Protein AF-A0AAU3FR52-F1 (afdb_m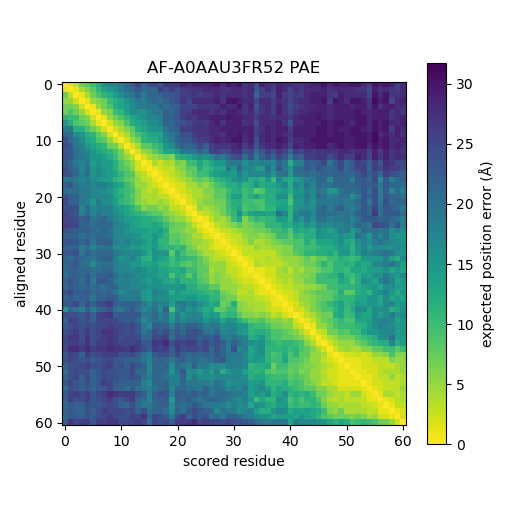onomer)

Mean predicted aligned error: 15.93 Å

pLDDT: mean 73.14, std 11.12, range [48.31, 87.31]

Foldseek 3Di:
DDDPDDDPVPPDAPVVNDDDDDDPPDDDDPPDDVVNDCVPVPDDPDDPVVVCVVPPDPPPD

Radius of gyration: 21.71 Å; Cα contacts (8 Å, |Δi|>4): 4; chains: 1; bounding box: 43×43×45 Å

Structure (mmCIF, N/CA/C/O backbone):
data_AF-A0AAU3FR52-F1
#
_entry.id   AF-A0AAU3FR52-F1
#
loop_
_atom_site.group_PDB
_atom_site.id
_atom_site.type_symbol
_atom_site.label_atom_id
_atom_site.label_alt_id
_atom_site.label_comp_id
_atom_site.label_asym_id
_atom_site.label_entity_id
_atom_site.label_seq_id
_atom_site.pdbx_PDB_ins_code
_atom_site.Cartn_x
_atom_site.Cartn_y
_atom_site.Cartn_z
_atom_site.occupancy
_atom_site.B_iso_or_equiv
_atom_site.auth_seq_id
_atom_site.auth_comp_id
_atom_site.auth_asym_id
_atom_site.auth_atom_id
_atom_site.pdbx_PDB_model_num
ATOM 1 N N . MET A 1 1 ? 10.479 33.671 2.331 1.00 49.28 1 MET A N 1
ATOM 2 C CA . MET A 1 1 ? 9.700 32.616 3.010 1.00 49.28 1 MET A CA 1
ATOM 3 C C . MET A 1 1 ? 9.518 33.042 4.459 1.00 49.28 1 MET A C 1
ATOM 5 O O . MET A 1 1 ? 10.544 33.224 5.107 1.00 49.28 1 MET A O 1
ATOM 9 N N . PRO A 1 2 ? 8.300 33.319 4.956 1.00 51.66 2 PRO A N 1
ATOM 10 C CA . PRO A 1 2 ? 8.125 33.647 6.366 1.00 51.66 2 PRO A CA 1
ATOM 11 C C . PRO A 1 2 ? 8.260 32.372 7.208 1.00 51.66 2 PRO A C 1
ATOM 13 O O . PRO A 1 2 ? 7.711 31.329 6.860 1.00 51.66 2 PRO A O 1
ATOM 16 N N . LEU A 1 3 ? 9.029 32.466 8.291 1.00 49.03 3 LEU A N 1
ATOM 17 C CA . LEU A 1 3 ? 9.168 31.420 9.299 1.00 49.03 3 LEU A CA 1
ATOM 18 C C . LEU A 1 3 ? 7.898 31.419 10.156 1.00 49.03 3 LEU A C 1
ATOM 20 O O . LEU A 1 3 ? 7.515 32.460 10.690 1.00 49.03 3 LEU A O 1
ATOM 24 N N . VAL A 1 4 ? 7.236 30.267 10.269 1.00 62.47 4 VAL A N 1
ATOM 25 C CA . VAL A 1 4 ? 6.138 30.067 11.223 1.00 62.47 4 VAL A CA 1
ATOM 26 C C . VAL A 1 4 ? 6.696 30.287 12.630 1.00 62.47 4 VAL A C 1
ATOM 28 O O . VAL A 1 4 ? 7.564 29.543 13.082 1.00 62.47 4 VAL A O 1
ATOM 31 N N . SER A 1 5 ? 6.228 31.338 13.304 1.00 55.97 5 SER A N 1
ATOM 32 C CA . SER A 1 5 ? 6.578 31.629 14.693 1.00 55.97 5 SER A CA 1
ATOM 33 C C . SER A 1 5 ? 5.679 30.788 15.591 1.00 55.97 5 SER A C 1
ATOM 35 O O . SER A 1 5 ? 4.501 31.095 15.753 1.00 55.97 5 SER A O 1
ATOM 37 N N . ILE A 1 6 ? 6.219 29.695 16.124 1.00 58.09 6 IL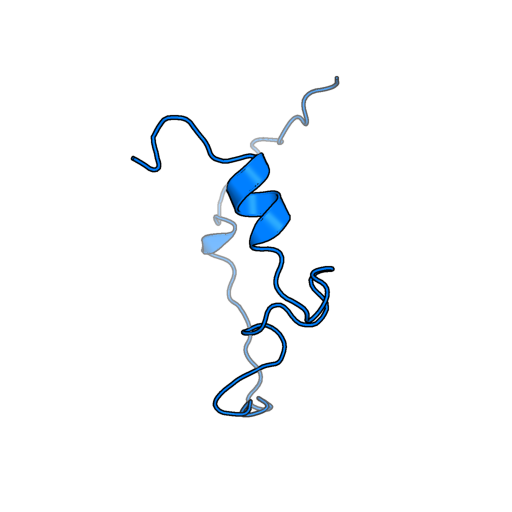E A N 1
ATOM 38 C CA . ILE A 1 6 ? 5.532 28.868 17.118 1.00 58.09 6 ILE A CA 1
ATOM 39 C C . ILE A 1 6 ? 5.588 29.628 18.446 1.00 58.09 6 ILE A C 1
ATOM 41 O O . ILE A 1 6 ? 6.669 29.868 18.983 1.00 58.09 6 ILE A O 1
ATOM 45 N N . ASP A 1 7 ? 4.429 30.058 18.937 1.00 57.66 7 ASP A N 1
ATOM 46 C CA . ASP A 1 7 ? 4.296 30.812 20.183 1.00 57.66 7 ASP A CA 1
ATOM 47 C C . ASP A 1 7 ? 4.650 29.903 21.387 1.00 57.66 7 ASP A C 1
ATOM 49 O O . ASP A 1 7 ? 4.053 28.832 21.543 1.00 57.66 7 ASP A O 1
ATOM 53 N N . PRO A 1 8 ? 5.621 30.264 22.249 1.00 52.47 8 PRO A N 1
ATOM 54 C CA . PRO A 1 8 ? 6.092 29.403 23.341 1.00 52.47 8 PRO A CA 1
ATOM 55 C C . PRO A 1 8 ? 5.087 29.221 24.497 1.00 52.47 8 PRO A C 1
ATOM 57 O O . PRO A 1 8 ? 5.399 28.534 25.468 1.00 52.47 8 PRO A O 1
ATOM 60 N N . GLY A 1 9 ? 3.881 29.793 24.408 1.00 48.31 9 GLY A N 1
ATOM 61 C CA . GLY A 1 9 ? 2.826 29.677 25.423 1.00 48.31 9 GLY A CA 1
ATOM 62 C C . GLY A 1 9 ? 2.007 28.376 25.408 1.00 48.31 9 GLY A C 1
ATOM 63 O O . GLY A 1 9 ? 1.187 28.182 26.301 1.00 48.31 9 GLY A O 1
ATOM 64 N N . THR A 1 10 ? 2.199 27.481 24.431 1.00 54.66 10 THR A N 1
ATOM 65 C CA . THR A 1 10 ? 1.400 26.238 24.283 1.00 54.66 10 THR A CA 1
ATOM 66 C C . THR A 1 10 ? 2.090 24.983 24.844 1.00 54.66 10 THR A C 1
ATOM 68 O O . THR A 1 10 ? 1.542 23.886 24.783 1.00 54.66 10 THR A O 1
ATOM 71 N N . GLN A 1 11 ? 3.277 25.100 25.440 1.00 60.03 11 GLN A N 1
ATOM 72 C CA . GLN A 1 11 ? 4.008 23.936 25.950 1.00 60.03 11 GLN A CA 1
ATOM 73 C C . GLN A 1 11 ? 3.644 23.620 27.409 1.00 60.03 11 GLN A C 1
ATOM 75 O O . GLN A 1 11 ? 4.256 24.143 28.335 1.00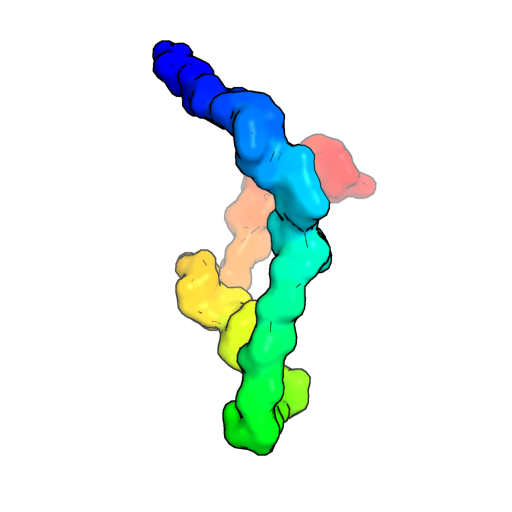 60.03 11 GLN A O 1
ATOM 80 N N . ALA A 1 12 ? 2.673 22.731 27.623 1.00 55.19 12 ALA A N 1
ATOM 81 C CA . ALA A 1 12 ? 2.588 21.964 28.880 1.00 55.19 12 ALA A CA 1
ATOM 82 C C . ALA A 1 12 ? 2.018 20.541 28.729 1.00 55.19 12 ALA A C 1
ATOM 84 O O . ALA A 1 12 ? 1.924 19.808 29.710 1.00 55.19 12 ALA A O 1
ATOM 85 N N . ARG A 1 13 ? 1.664 20.137 27.510 1.00 58.62 13 ARG A N 1
ATOM 86 C CA . ARG A 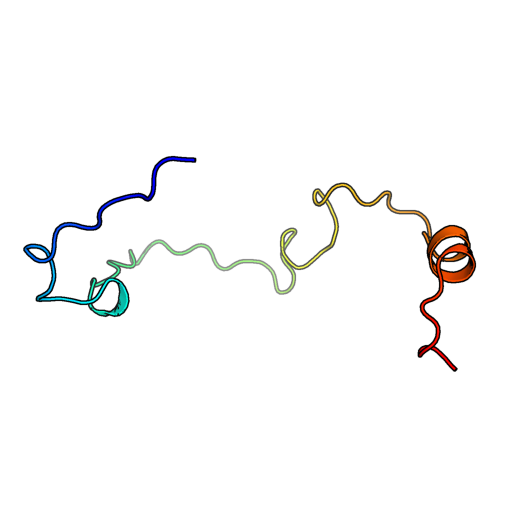1 13 ? 1.509 18.745 27.092 1.00 58.62 13 ARG A CA 1
ATOM 87 C C . ARG A 1 13 ? 2.057 18.686 25.680 1.00 58.62 13 ARG A C 1
ATOM 89 O O . ARG A 1 13 ? 1.629 19.486 24.846 1.00 58.62 13 ARG A O 1
ATOM 96 N N . GLY A 1 14 ? 3.048 17.836 25.441 1.00 63.81 14 GLY A N 1
ATOM 97 C CA . GLY A 1 14 ? 3.504 17.581 24.080 1.00 63.81 14 GLY A CA 1
ATOM 98 C C . GLY A 1 14 ? 2.321 17.130 23.229 1.00 63.81 14 GLY A C 1
ATOM 99 O O . GLY A 1 14 ? 1.319 16.647 23.760 1.00 63.81 14 GLY A O 1
ATOM 100 N N . ASP A 1 15 ? 2.421 17.269 21.910 1.00 68.56 15 ASP A N 1
ATOM 101 C CA . ASP A 1 15 ? 1.442 16.646 21.011 1.00 68.56 15 ASP A CA 1
ATOM 102 C C . ASP A 1 15 ? 1.267 15.146 21.335 1.00 68.56 15 ASP A C 1
ATOM 104 O O . ASP A 1 15 ? 0.152 14.626 21.269 1.00 68.56 15 ASP A O 1
ATOM 108 N N . ASP A 1 16 ? 2.360 14.534 21.808 1.00 73.12 16 ASP A N 1
ATOM 109 C CA . ASP A 1 16 ? 2.506 13.172 22.328 1.00 73.12 16 ASP A CA 1
ATOM 110 C C . ASP A 1 16 ? 1.683 12.872 23.600 1.00 73.12 16 ASP A C 1
ATOM 112 O O . ASP A 1 16 ? 1.309 11.726 23.832 1.00 73.12 16 ASP A O 1
ATOM 116 N N . ASP A 1 17 ? 1.372 13.877 24.428 1.00 78.12 17 ASP A N 1
ATOM 117 C CA . ASP A 1 17 ? 0.626 13.717 25.691 1.00 78.12 17 ASP A CA 1
ATOM 118 C C . ASP A 1 17 ? -0.901 13.833 25.508 1.00 78.12 17 ASP A C 1
ATOM 120 O O . ASP A 1 17 ? -1.662 13.846 26.488 1.00 78.12 17 ASP A O 1
ATOM 124 N N . ARG A 1 18 ? -1.381 13.989 24.268 1.00 79.25 18 ARG A N 1
ATOM 125 C CA . ARG A 1 18 ? -2.816 14.050 23.973 1.00 79.25 18 ARG A CA 1
ATOM 126 C C . ARG A 1 18 ? -3.415 12.647 24.044 1.00 79.25 18 ARG A C 1
ATOM 128 O O . ARG A 1 18 ? -3.060 11.770 23.264 1.00 79.25 18 ARG A O 1
ATOM 135 N N . ALA A 1 19 ? -4.355 12.449 24.967 1.00 79.69 19 ALA A N 1
ATOM 136 C CA . ALA A 1 19 ? -5.112 11.206 25.052 1.00 79.69 19 ALA A CA 1
ATOM 137 C C . ALA A 1 19 ? -5.947 11.007 23.774 1.00 79.69 19 ALA A C 1
ATOM 139 O O . ALA A 1 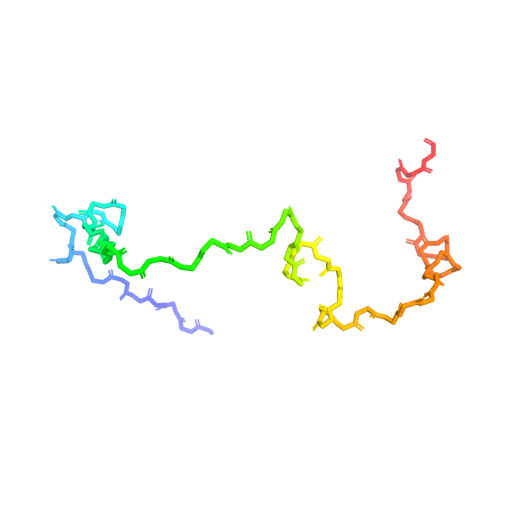19 ? -6.735 11.877 23.398 1.00 79.69 19 ALA A O 1
ATOM 140 N N . VAL A 1 20 ? -5.752 9.867 23.109 1.00 81.38 20 VAL A N 1
ATOM 141 C CA . VAL A 1 20 ? -6.568 9.421 21.976 1.00 81.38 20 VAL A CA 1
ATOM 142 C C . VAL A 1 20 ? -7.713 8.587 22.542 1.00 81.38 20 VAL A C 1
ATOM 144 O O . VAL A 1 20 ? -7.498 7.468 23.002 1.00 81.38 20 VAL A O 1
ATOM 147 N N . GLU A 1 21 ? -8.924 9.137 22.527 1.00 81.88 21 GLU A N 1
ATOM 148 C CA . GLU A 1 21 ? -10.134 8.399 22.898 1.00 81.88 21 GLU A CA 1
ATOM 149 C C . GLU A 1 21 ? -10.463 7.398 21.779 1.00 81.88 21 GLU A C 1
ATOM 151 O O . GLU A 1 21 ? -10.977 7.771 20.723 1.00 81.88 21 GLU A O 1
ATOM 156 N N . LEU A 1 22 ? -10.118 6.128 21.990 1.00 77.69 22 LEU A N 1
ATOM 157 C CA . LEU A 1 22 ? -10.499 5.030 21.104 1.00 77.69 22 LEU A CA 1
ATOM 158 C C . LEU A 1 22 ? -11.893 4.539 21.508 1.00 77.69 22 LEU A C 1
ATOM 160 O O . LEU A 1 22 ? -12.100 4.131 22.649 1.00 77.69 22 LEU A O 1
ATOM 164 N N . SER A 1 23 ? -12.854 4.578 20.587 1.00 81.44 23 SER A N 1
ATOM 165 C CA . SER A 1 23 ? -14.177 3.985 20.797 1.00 81.44 23 SER A CA 1
ATOM 166 C C . SER A 1 23 ? -14.117 2.455 20.778 1.00 81.44 23 SER A C 1
ATOM 168 O O . SER A 1 23 ? -13.360 1.876 20.001 1.00 81.44 23 SER A O 1
ATOM 170 N N . ASP A 1 24 ? -14.994 1.795 21.542 1.00 80.38 24 ASP A N 1
ATOM 171 C CA . ASP A 1 24 ? -15.182 0.332 21.489 1.00 80.38 24 ASP A CA 1
ATOM 172 C C . ASP A 1 24 ? -15.714 -0.167 20.125 1.00 80.38 24 ASP A C 1
ATOM 174 O O . ASP A 1 24 ? -15.684 -1.361 19.831 1.00 80.38 24 ASP A O 1
ATOM 178 N N . GLU A 1 25 ? -16.187 0.740 19.266 1.00 80.69 25 GLU A N 1
ATOM 179 C CA . GLU A 1 25 ? -16.513 0.470 17.865 1.00 80.69 25 GLU A CA 1
ATOM 180 C C . GLU A 1 25 ? -15.244 0.580 17.007 1.00 80.69 25 GLU A C 1
ATOM 182 O O . GLU A 1 25 ? -14.954 1.623 16.421 1.00 80.69 25 GLU A O 1
ATOM 187 N N . PHE A 1 26 ? -14.457 -0.494 16.953 1.00 74.69 26 PHE A N 1
ATOM 188 C CA . PHE A 1 26 ? -13.329 -0.608 16.030 1.00 74.69 26 PHE A CA 1
ATOM 189 C C . PHE A 1 26 ? -13.629 -1.646 14.949 1.00 74.69 26 PHE A C 1
ATOM 191 O O . PHE A 1 26 ? -14.161 -2.727 15.210 1.00 74.69 26 PHE A O 1
ATOM 198 N N . VAL A 1 27 ? -13.274 -1.323 13.707 1.00 79.75 27 VAL A N 1
ATOM 199 C CA . VAL A 1 27 ? -13.377 -2.267 12.593 1.00 79.75 27 VAL A CA 1
ATOM 200 C C . VAL A 1 27 ? -12.098 -3.089 12.567 1.00 79.75 27 VAL A C 1
ATOM 202 O O . VAL A 1 27 ? -11.013 -2.547 12.363 1.00 79.75 27 VAL A O 1
ATOM 205 N N . VAL A 1 28 ? -12.219 -4.402 12.769 1.00 82.25 28 VAL A N 1
ATOM 206 C CA . VAL A 1 28 ? -11.104 -5.321 12.524 1.00 82.25 28 VAL A CA 1
ATOM 207 C C . VAL A 1 28 ? -10.842 -5.319 11.027 1.00 82.25 28 VAL A C 1
ATOM 209 O O . VAL A 1 28 ? -11.655 -5.810 10.239 1.00 82.25 28 VAL A O 1
ATOM 212 N N . LEU A 1 29 ? -9.725 -4.710 10.643 1.00 83.31 29 LEU A N 1
ATOM 213 C CA . LEU A 1 29 ? -9.294 -4.701 9.259 1.00 83.31 29 LEU A CA 1
ATOM 214 C C . LEU A 1 29 ? -8.861 -6.115 8.835 1.00 83.31 29 LEU A C 1
ATOM 216 O O . LEU A 1 29 ? -8.480 -6.931 9.681 1.00 83.31 29 LEU A O 1
ATOM 220 N N . PRO A 1 30 ? -8.928 -6.427 7.532 1.00 86.94 30 PRO A N 1
ATOM 221 C CA . PRO A 1 30 ? -8.318 -7.637 6.994 1.00 86.94 30 PRO A CA 1
ATOM 222 C C . PRO A 1 30 ? -6.822 -7.711 7.333 1.00 86.94 30 PRO A C 1
ATOM 224 O O . PRO A 1 30 ? -6.196 -6.692 7.610 1.00 86.94 30 PRO A O 1
ATOM 227 N N . GLU A 1 31 ? -6.232 -8.905 7.229 1.00 87.19 31 GLU A N 1
ATOM 228 C CA . GLU A 1 31 ? -4.790 -9.127 7.455 1.00 87.19 31 GLU A CA 1
ATOM 229 C C . GLU A 1 31 ? -3.889 -8.234 6.582 1.00 87.19 31 GLU A C 1
ATOM 231 O O . GLU A 1 31 ? -2.768 -7.925 6.970 1.00 87.19 31 GLU A O 1
ATOM 236 N N . GLN A 1 32 ? -4.392 -7.788 5.428 1.00 87.31 32 GLN A N 1
ATOM 237 C CA . GLN A 1 32 ? -3.721 -6.841 4.547 1.00 87.31 32 GLN A CA 1
ATOM 238 C C . GLN A 1 32 ? -4.699 -5.737 4.137 1.00 87.31 32 GLN A C 1
ATOM 240 O O . GLN A 1 32 ? -5.775 -6.019 3.598 1.00 87.31 32 GLN A O 1
ATOM 245 N N .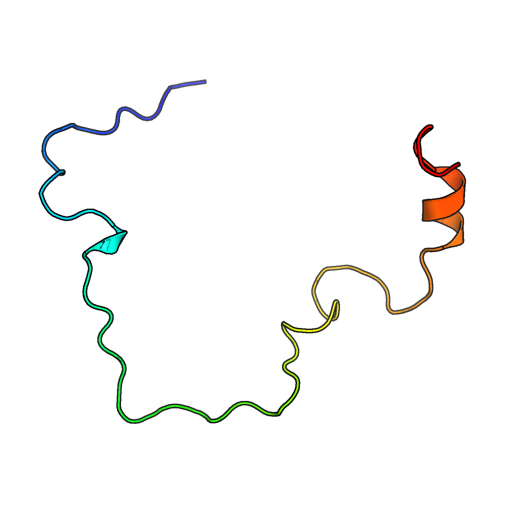 THR A 1 33 ? -4.325 -4.481 4.365 1.00 83.81 33 THR A N 1
ATOM 246 C CA . THR A 1 33 ? -5.131 -3.309 4.002 1.00 83.81 33 THR A CA 1
ATOM 247 C C . THR A 1 33 ? -4.715 -2.753 2.640 1.00 83.81 33 THR A C 1
ATOM 249 O O . THR A 1 33 ? -3.685 -3.128 2.078 1.00 83.81 33 THR A O 1
ATOM 252 N N . ALA A 1 34 ? -5.545 -1.883 2.053 1.00 79.00 34 ALA A N 1
ATOM 253 C CA . ALA A 1 34 ? -5.181 -1.203 0.809 1.00 79.00 34 ALA A CA 1
ATOM 254 C C . ALA A 1 34 ? -3.949 -0.308 1.010 1.00 79.00 34 ALA A C 1
ATOM 256 O O . ALA A 1 34 ? -3.108 -0.231 0.121 1.00 79.00 34 ALA A O 1
ATOM 257 N N . ASP A 1 35 ? -3.847 0.287 2.194 1.00 78.69 35 ASP A N 1
ATOM 258 C CA . ASP A 1 35 ? -2.801 1.196 2.647 1.00 78.69 35 ASP A CA 1
ATOM 259 C C . ASP A 1 35 ? -1.442 0.480 2.763 1.00 78.69 35 ASP A C 1
ATOM 261 O O . ASP A 1 35 ? -0.411 1.085 2.482 1.00 78.69 35 ASP A O 1
ATOM 265 N N . ASP A 1 36 ? -1.450 -0.825 3.077 1.00 81.62 36 ASP A N 1
ATOM 266 C CA . ASP A 1 36 ? -0.275 -1.719 3.058 1.00 81.62 36 ASP A CA 1
ATOM 267 C C . ASP A 1 36 ? 0.184 -2.084 1.637 1.00 81.62 36 ASP A C 1
ATOM 269 O O . ASP A 1 36 ? 1.105 -2.881 1.445 1.00 81.62 36 ASP A O 1
ATOM 273 N N . THR A 1 37 ? -0.497 -1.568 0.615 1.00 78.69 37 THR A N 1
ATOM 274 C CA . THR A 1 37 ? -0.140 -1.789 -0.781 1.00 78.69 37 THR A CA 1
ATOM 275 C C . THR A 1 37 ? 0.052 -0.471 -1.493 1.00 78.69 37 THR A C 1
ATOM 277 O O . THR A 1 37 ? -0.626 0.512 -1.223 1.00 78.69 37 THR A O 1
ATOM 280 N N . ASP A 1 38 ? 0.882 -0.482 -2.526 1.00 74.56 38 ASP A N 1
ATOM 281 C CA . ASP A 1 38 ? 1.149 0.702 -3.348 1.00 74.56 38 ASP A CA 1
ATOM 282 C C . ASP A 1 38 ? -0.084 1.130 -4.185 1.00 74.56 38 ASP A C 1
ATOM 284 O O . ASP A 1 38 ? -0.054 2.101 -4.948 1.00 74.56 38 ASP A O 1
ATOM 288 N N . ARG A 1 39 ? -1.215 0.415 -4.058 1.00 73.81 39 ARG A N 1
ATOM 289 C CA . ARG A 1 39 ? -2.466 0.741 -4.747 1.00 73.81 39 ARG A CA 1
ATOM 290 C C . ARG A 1 39 ? -3.005 2.074 -4.246 1.00 73.81 39 ARG A C 1
ATOM 292 O O . ARG A 1 39 ? -3.288 2.248 -3.071 1.00 73.81 39 ARG A O 1
ATOM 299 N N . GLY A 1 40 ? -3.217 2.997 -5.179 1.00 74.69 40 GLY A N 1
ATOM 300 C CA . GLY A 1 40 ? -3.710 4.339 -4.866 1.00 74.69 40 GLY A CA 1
ATOM 301 C C . GLY A 1 40 ? -2.607 5.348 -4.537 1.00 74.69 40 GLY A C 1
ATOM 302 O O . GLY A 1 40 ? -2.892 6.540 -4.522 1.00 74.69 40 GLY A O 1
ATOM 303 N N . TRP A 1 41 ? -1.349 4.910 -4.404 1.00 81.00 41 TRP A N 1
ATOM 304 C CA . TRP A 1 41 ? -0.184 5.776 -4.174 1.00 81.00 41 TRP A CA 1
ATOM 305 C C . TRP A 1 41 ? 0.424 6.351 -5.469 1.00 81.00 41 TRP A C 1
ATOM 307 O O . TRP A 1 41 ? 1.487 6.963 -5.454 1.00 81.00 41 TRP A O 1
ATOM 317 N N . GLY A 1 42 ? -0.271 6.201 -6.605 1.00 72.94 42 GLY A N 1
ATOM 318 C CA . GLY A 1 42 ? 0.118 6.765 -7.905 1.00 72.94 42 GLY A CA 1
ATOM 319 C C . GLY A 1 42 ? 1.022 5.868 -8.758 1.00 72.94 42 GLY A C 1
ATOM 320 O O . GLY A 1 42 ? 1.182 6.140 -9.951 1.00 72.94 42 GLY A O 1
ATOM 321 N 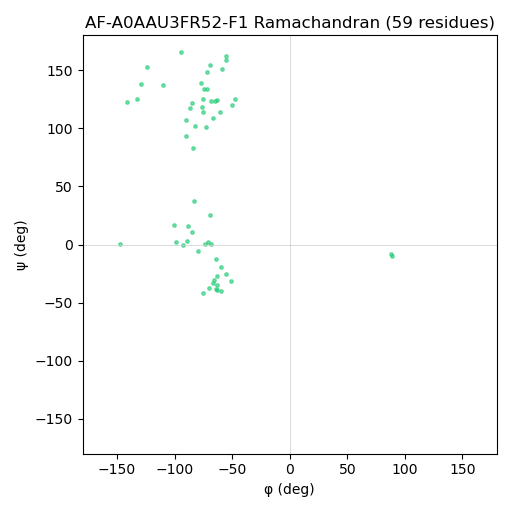N . GLU A 1 43 ? 1.546 4.778 -8.195 1.00 69.38 43 GLU A N 1
ATOM 322 C CA . GLU A 1 43 ? 2.306 3.766 -8.933 1.00 69.38 43 GLU A CA 1
ATOM 323 C C . GLU A 1 43 ? 1.360 2.948 -9.830 1.00 69.38 43 GLU A C 1
ATOM 325 O O . GLU A 1 43 ? 0.277 2.507 -9.425 1.00 69.38 43 GLU A O 1
ATOM 330 N N . ARG A 1 44 ? 1.750 2.749 -11.090 1.00 68.81 44 ARG A N 1
ATOM 331 C CA . ARG A 1 44 ? 0.999 1.897 -12.021 1.00 68.81 44 ARG A CA 1
ATOM 332 C C . ARG A 1 44 ? 1.304 0.444 -11.666 1.00 68.81 44 ARG A C 1
ATOM 334 O O . ARG A 1 44 ? 2.452 0.111 -11.424 1.00 68.81 44 ARG A O 1
ATOM 341 N N . SER A 1 45 ? 0.309 -0.444 -11.691 1.00 65.38 45 SER A N 1
ATOM 342 C CA . SER A 1 45 ? 0.469 -1.867 -11.319 1.00 65.38 45 SER A CA 1
ATO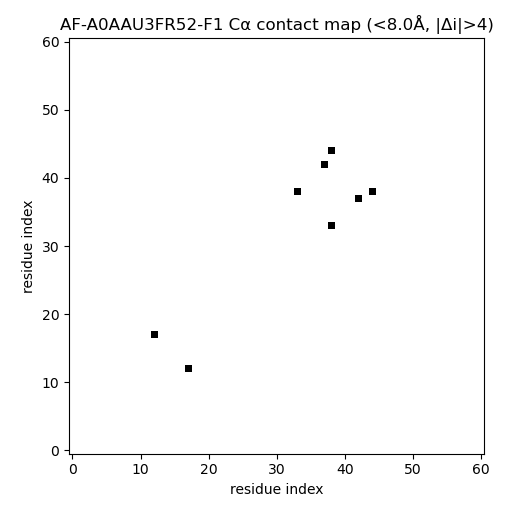M 343 C C . SER A 1 45 ? 1.313 -2.713 -12.300 1.00 65.38 45 SER A C 1
ATOM 345 O O . SER A 1 45 ? 1.114 -3.921 -12.396 1.00 65.38 45 SER A O 1
ATOM 347 N N . GLY A 1 46 ? 2.221 -2.096 -13.057 1.00 68.62 46 GLY A N 1
ATOM 348 C CA . GLY A 1 46 ? 3.162 -2.737 -13.971 1.00 68.62 46 GLY A CA 1
ATOM 349 C C . GLY A 1 46 ? 4.576 -2.237 -13.689 1.00 68.62 46 GLY A C 1
ATOM 350 O O . GLY A 1 46 ? 4.756 -1.048 -13.445 1.00 68.62 46 GLY A O 1
ATOM 351 N N . GLY A 1 47 ? 5.538 -3.164 -13.701 1.00 65.88 47 GLY A N 1
ATOM 352 C CA . GLY A 1 47 ? 6.906 -2.963 -13.219 1.00 65.88 47 GLY A CA 1
ATOM 353 C C . GLY A 1 47 ? 7.562 -1.679 -13.721 1.00 65.88 47 GLY A C 1
ATOM 354 O O . GLY A 1 47 ? 7.658 -1.441 -14.924 1.00 65.88 47 GLY A O 1
ATOM 355 N N . ASN A 1 48 ? 8.033 -0.880 -12.766 1.00 70.00 48 ASN A N 1
ATOM 356 C CA . ASN A 1 48 ? 8.813 0.340 -12.966 1.00 70.00 48 ASN A CA 1
ATOM 357 C C . ASN A 1 48 ? 10.326 0.036 -13.046 1.00 70.00 48 ASN A C 1
ATOM 359 O O . ASN A 1 48 ? 11.171 0.915 -12.891 1.00 70.00 48 ASN A O 1
ATOM 363 N N . ASP A 1 49 ? 10.680 -1.233 -13.259 1.00 75.25 49 ASP A N 1
ATOM 364 C CA . ASP A 1 49 ? 12.057 -1.722 -13.175 1.00 75.25 49 ASP A CA 1
ATOM 365 C C . ASP A 1 49 ? 12.950 -1.073 -14.239 1.00 75.25 49 ASP A C 1
ATOM 367 O O . ASP A 1 49 ? 14.085 -0.708 -13.948 1.00 75.25 49 ASP A O 1
ATOM 371 N N . ASP A 1 50 ? 12.431 -0.850 -15.450 1.00 77.44 50 ASP A N 1
ATOM 372 C CA . ASP A 1 50 ? 13.186 -0.224 -16.544 1.00 77.44 50 ASP A CA 1
ATOM 373 C C . ASP A 1 50 ? 13.604 1.219 -16.216 1.00 77.44 50 ASP A C 1
ATOM 375 O O . ASP A 1 50 ? 14.723 1.633 -16.521 1.00 77.44 50 ASP A O 1
ATOM 379 N N . TRP A 1 51 ? 12.727 1.989 -15.567 1.00 77.56 51 TRP A N 1
ATOM 380 C CA . TRP A 1 51 ? 13.019 3.361 -15.145 1.00 77.56 51 TRP A CA 1
ATOM 381 C C . TRP A 1 51 ? 13.935 3.385 -13.918 1.00 77.56 51 TRP A C 1
ATOM 383 O O . TRP A 1 51 ? 14.912 4.131 -13.903 1.00 77.56 51 TRP A O 1
ATOM 393 N N . LEU A 1 52 ? 13.697 2.506 -12.938 1.00 80.88 52 LEU A N 1
ATOM 394 C CA . LEU A 1 52 ? 14.557 2.358 -11.760 1.00 80.88 52 LEU A CA 1
ATOM 395 C C . LEU A 1 52 ? 15.990 1.965 -12.150 1.00 80.88 52 LEU A C 1
ATOM 397 O O . LEU A 1 52 ? 16.955 2.488 -11.594 1.00 80.88 52 LEU A O 1
ATOM 401 N N . LEU A 1 53 ? 16.150 1.082 -13.139 1.00 81.25 53 LEU A N 1
ATOM 402 C CA . LEU A 1 53 ? 17.457 0.717 -13.685 1.00 81.25 53 LEU A CA 1
ATOM 403 C C . LEU A 1 53 ? 18.091 1.863 -14.486 1.00 81.25 53 LEU A C 1
ATOM 405 O O . LEU A 1 53 ? 19.306 2.054 -14.401 1.00 81.25 53 LEU A O 1
ATOM 409 N N . ALA A 1 54 ? 17.297 2.633 -15.236 1.00 83.75 54 ALA A N 1
ATOM 410 C CA . ALA A 1 54 ? 17.779 3.792 -15.988 1.00 83.75 54 ALA A CA 1
ATOM 411 C C . ALA A 1 54 ? 18.266 4.933 -15.077 1.00 83.75 54 ALA A C 1
ATOM 413 O O . ALA A 1 54 ? 19.230 5.619 -15.418 1.00 83.75 54 ALA A O 1
ATOM 414 N N . GLU A 1 55 ? 17.645 5.110 -13.910 1.00 86.00 55 GLU A N 1
ATOM 415 C CA . GLU A 1 55 ? 17.974 6.162 -12.937 1.00 86.00 55 GLU A CA 1
ATOM 416 C C . GLU A 1 55 ? 18.823 5.667 -11.760 1.00 86.00 55 GLU A C 1
ATOM 418 O O . GLU A 1 55 ? 18.951 6.347 -10.739 1.00 86.00 5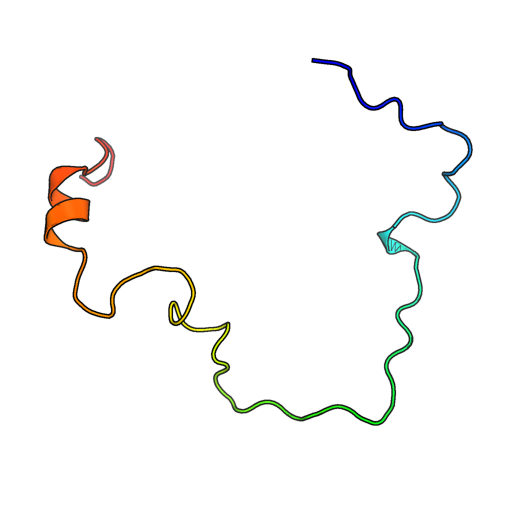5 GLU A O 1
ATOM 423 N N . ARG A 1 56 ? 19.440 4.490 -11.906 1.00 84.88 56 ARG A N 1
ATOM 424 C CA . ARG A 1 56 ? 20.204 3.842 -10.845 1.00 84.88 56 ARG A CA 1
ATOM 425 C C . ARG A 1 56 ? 21.234 4.792 -10.202 1.00 84.88 56 ARG A C 1
ATOM 427 O O . ARG A 1 56 ? 22.200 5.197 -10.859 1.00 84.88 56 ARG A O 1
ATOM 434 N N . PRO A 1 57 ? 21.122 5.048 -8.887 1.00 83.62 57 PRO A N 1
ATOM 435 C CA . PRO A 1 57 ? 22.133 5.746 -8.118 1.00 83.62 57 PRO A CA 1
ATOM 436 C C . PRO A 1 57 ? 23.499 5.041 -8.155 1.00 83.62 57 PRO A C 1
ATOM 438 O O . PRO A 1 57 ? 23.571 3.811 -8.193 1.00 83.62 57 PRO A O 1
ATOM 441 N N . PRO A 1 58 ? 24.609 5.787 -8.021 1.00 83.25 58 PRO A N 1
ATOM 442 C CA . PRO A 1 58 ? 25.961 5.226 -8.110 1.00 83.25 58 PRO A CA 1
ATOM 443 C C . PRO A 1 58 ? 26.285 4.128 -7.083 1.00 83.25 58 PRO A C 1
ATOM 445 O O . PRO A 1 58 ? 27.240 3.385 -7.273 1.00 83.25 58 PRO A O 1
ATOM 448 N N . HIS A 1 59 ? 25.526 4.050 -5.987 1.00 84.38 59 HIS A N 1
ATOM 449 C CA . HIS A 1 59 ? 25.765 3.136 -4.869 1.00 84.38 59 HIS A CA 1
ATOM 450 C C . HIS A 1 59 ? 25.012 1.796 -4.973 1.00 84.38 59 HIS A C 1
ATOM 452 O O . HIS A 1 59 ? 25.166 0.962 -4.090 1.00 84.38 59 HIS A O 1
ATOM 458 N N . TRP A 1 60 ? 24.210 1.564 -6.018 1.00 84.75 60 TRP A N 1
ATOM 459 C CA . TRP A 1 60 ? 23.523 0.281 -6.270 1.00 84.75 60 TRP A CA 1
ATOM 460 C C . TRP A 1 60 ? 24.427 -0.746 -6.991 1.00 84.75 60 TRP A C 1
ATOM 462 O O . TRP A 1 60 ? 23.972 -1.451 -7.895 1.00 84.75 60 TRP A O 1
ATOM 472 N N . ALA A 1 61 ? 25.720 -0.775 -6.654 1.00 70.88 61 ALA A N 1
ATOM 473 C CA . ALA A 1 61 ? 26.716 -1.687 -7.225 1.00 70.88 61 ALA A CA 1
ATOM 474 C C . ALA A 1 61 ? 26.925 -2.925 -6.346 1.00 70.88 61 ALA A C 1
ATOM 476 O O . ALA A 1 61 ? 26.945 -2.762 -5.105 1.00 70.88 61 ALA A O 1
#

Sequence (61 aa):
MPLVSIDPGTQARGDDDRAVELSDEFVVLPEQTADDTDRGWGERSGGNDDWLLAERPPHWA

Secondary structure (DSSP, 8-state):
-------GGGTTS-GGG------S------SS-STTSSTTTT--SS--HHHHHHT--TT--

Solvent-accessible surface area (backbone atoms only — not comparable to full-atom values): 4584 Å² total; per-residue (Å²): 133,88,77,85,79,78,70,84,87,69,77,86,58,59,85,85,66,60,84,79,88,77,64,93,84,68,82,84,70,64,101,71,51,62,86,82,38,66,67,89,73,77,62,67,103,60,86,62,57,71,58,52,63,72,66,56,60,91,82,83,114